Protein AF-A0A2N7DMN2-F1 (afdb_monomer)

Secondary structure (DSSP, 8-state):
-PPPPP-------------------------HHHHHHTS-HHHHHHHHHHHHHHHHHHHHHHHHHHHHHHHHHHHHHHHHHHHHHHHHHHHHHHHHHHHHHHHHHHHHHHHHHHHHHHHHHHHHHHHHHHHHHTTSS-GGGHHHHHHHHHHT-

pLDDT: mean 83.88, std 14.2, range [45.03, 95.94]

Mean predicted aligned error: 16.96 Å

Radius of gyration: 46.55 Å; Cα contacts (8 Å, |Δi|>4): 20; chains: 1; bounding box: 84×39×124 Å

Foldseek 3Di:
DDDDDDDPDDDDDDDPDDDPDPPPPPDPPPPVVVVVVPDDPVRVVVVVVVVVVVVVVVVVVVVVVVVVVVVVVVVVVVVVVVVVVVVVVVVVVVVVVVVVVVVVVVVVVVVVVVVVLVVVLVVQLVVLVVCCVVVVDPPVCSVVSNVCSVVVD

Sequence (153 aa):
MRKPQPVKGQYIPRNKTNSPQSNTNKQPEVDVGEMLGKLNGEQLAQLGSGVIELANNGVDLAKEYLRTGQVFAQTQAEIKKNEAEVKKVALQEETKQKEITQRGKDNELSYYSDTSKEANSHEQIMKILDQVESGQVPSEQLSELILSVKSGS

Solvent-accessible surface area (backbone atoms only — not comparable to full-atom values): 9127 Å² total; per-residue (Å²): 134,86,79,85,77,85,79,83,72,84,84,78,81,79,81,76,81,81,73,81,77,83,70,90,62,82,70,80,82,77,57,60,66,65,57,58,72,72,50,52,77,68,57,50,50,52,50,51,51,51,52,51,52,52,53,51,52,51,53,52,51,53,51,51,51,53,52,51,52,51,51,52,53,51,52,54,51,50,51,55,51,50,54,51,50,53,54,52,50,53,55,51,51,53,51,52,51,53,51,52,55,49,50,51,52,54,50,53,52,48,51,53,51,52,52,51,50,53,53,53,39,50,53,52,47,51,52,51,51,54,35,36,75,72,63,78,37,64,73,87,51,48,64,60,55,49,48,35,53,74,71,72,106

Structure (mmCIF, N/CA/C/O backbone):
data_AF-A0A2N7DMN2-F1
#
_entry.id   AF-A0A2N7DMN2-F1
#
loop_
_atom_site.group_PDB
_atom_site.id
_atom_site.type_symbol
_atom_site.label_atom_id
_atom_site.label_alt_id
_atom_site.label_comp_id
_atom_site.label_asym_id
_atom_site.label_entity_id
_atom_site.label_seq_id
_atom_site.pdbx_PDB_ins_code
_atom_site.Cartn_x
_atom_site.Cartn_y
_atom_site.Cartn_z
_atom_site.occupancy
_atom_site.B_iso_or_equiv
_atom_site.auth_seq_id
_atom_site.auth_comp_id
_atom_site.auth_asym_id
_atom_site.auth_atom_id
_atom_site.pdbx_PDB_model_num
ATOM 1 N N . MET A 1 1 ? -9.033 24.290 -1.353 1.00 54.88 1 MET A N 1
ATOM 2 C CA . MET A 1 1 ? -8.032 23.698 -2.272 1.00 54.88 1 MET A CA 1
ATOM 3 C C . MET A 1 1 ? -8.217 24.322 -3.650 1.00 54.88 1 MET A C 1
ATOM 5 O O . MET A 1 1 ? -9.338 24.316 -4.148 1.00 54.88 1 MET A O 1
ATOM 9 N N . ARG A 1 2 ? -7.182 24.949 -4.229 1.00 48.81 2 ARG A N 1
ATOM 10 C CA . ARG A 1 2 ? -7.279 25.546 -5.575 1.00 48.81 2 ARG A CA 1
ATOM 11 C C . ARG A 1 2 ? -7.327 24.422 -6.612 1.00 48.81 2 ARG A C 1
ATOM 13 O O . ARG A 1 2 ? -6.507 23.512 -6.557 1.00 48.81 2 ARG A O 1
ATOM 20 N N . LYS A 1 3 ? -8.309 24.469 -7.517 1.00 60.06 3 LYS A N 1
ATOM 21 C CA . LYS A 1 3 ? -8.456 23.480 -8.592 1.00 60.06 3 LYS A CA 1
ATOM 22 C C . LYS A 1 3 ? -7.249 23.566 -9.542 1.00 60.06 3 LYS A C 1
ATOM 24 O O . LYS A 1 3 ? -6.851 24.686 -9.870 1.00 60.06 3 LYS A O 1
ATOM 29 N N . PRO A 1 4 ? -6.677 22.434 -9.985 1.00 68.88 4 PRO A N 1
ATOM 30 C CA . PRO A 1 4 ? -5.604 22.450 -10.970 1.00 68.88 4 PRO A CA 1
ATOM 31 C C . PRO A 1 4 ? -6.115 23.034 -12.292 1.00 68.88 4 PRO A C 1
ATOM 33 O O . PRO A 1 4 ? -7.203 22.692 -12.757 1.00 68.88 4 PRO A O 1
ATOM 36 N N . GLN A 1 5 ? -5.342 23.955 -12.870 1.00 68.81 5 GLN A N 1
ATOM 37 C CA . GLN A 1 5 ? -5.641 24.541 -14.174 1.00 68.81 5 GLN A CA 1
ATOM 38 C C . GLN A 1 5 ? -5.140 23.620 -15.298 1.00 68.81 5 GLN A C 1
ATOM 40 O O . GLN A 1 5 ? -4.040 23.077 -15.189 1.00 68.81 5 GLN A O 1
ATOM 45 N N . PRO A 1 6 ? -5.915 23.442 -16.381 1.00 65.12 6 PRO A N 1
ATOM 46 C CA . PRO A 1 6 ? -5.511 22.607 -17.502 1.00 65.12 6 PRO A CA 1
ATOM 47 C C . PRO A 1 6 ? -4.372 23.268 -18.287 1.00 65.12 6 PRO A C 1
ATOM 49 O O . PRO A 1 6 ? -4.505 24.382 -18.797 1.00 65.12 6 PRO A O 1
ATOM 52 N N . VAL A 1 7 ? -3.255 22.553 -18.413 1.00 65.81 7 VAL A N 1
ATOM 53 C CA . VAL A 1 7 ? -2.142 22.931 -19.287 1.00 65.81 7 VAL A CA 1
ATOM 54 C C . VAL A 1 7 ? -2.567 22.657 -20.729 1.00 65.81 7 VAL A C 1
ATOM 56 O O . VAL A 1 7 ? -2.781 21.508 -21.115 1.00 65.81 7 VAL A O 1
ATOM 59 N N . LYS A 1 8 ? -2.720 23.714 -21.534 1.00 60.00 8 LYS A N 1
ATOM 60 C CA . LYS A 1 8 ? -2.959 23.597 -22.978 1.00 60.00 8 LYS A CA 1
ATOM 61 C C . LYS A 1 8 ? -1.681 23.096 -23.652 1.00 60.00 8 LYS A C 1
ATOM 63 O O . LYS A 1 8 ? -0.840 23.892 -24.057 1.00 60.00 8 LYS A O 1
ATOM 68 N N . GLY A 1 9 ? -1.530 21.780 -23.766 1.00 63.03 9 GLY A N 1
ATOM 69 C CA . GLY A 1 9 ? -0.559 21.202 -24.689 1.00 63.03 9 GLY A CA 1
ATOM 70 C C . GLY A 1 9 ? -0.929 21.596 -26.120 1.00 63.03 9 GLY A C 1
ATOM 71 O O . GLY A 1 9 ? -2.087 21.459 -26.517 1.00 63.03 9 GLY A O 1
ATOM 72 N N . GLN A 1 10 ? 0.029 22.111 -26.892 1.00 58.25 10 GLN A N 1
ATOM 73 C CA . GLN A 1 10 ? -0.159 22.285 -28.330 1.00 58.25 10 GLN A CA 1
ATOM 74 C C . GLN A 1 10 ? -0.252 20.895 -28.966 1.00 58.25 10 GLN A C 1
ATOM 76 O O . GLN A 1 10 ? 0.719 20.143 -29.008 1.00 58.25 10 GLN A O 1
ATOM 81 N N . TYR A 1 11 ? -1.451 20.537 -29.417 1.00 65.38 11 TYR A N 1
ATOM 82 C CA . TYR A 1 11 ? -1.679 19.342 -30.214 1.00 65.38 11 TYR A CA 1
ATOM 83 C C . TYR A 1 11 ? -0.955 19.504 -31.556 1.00 65.38 11 TYR A C 1
ATOM 85 O O . TYR A 1 11 ? -1.317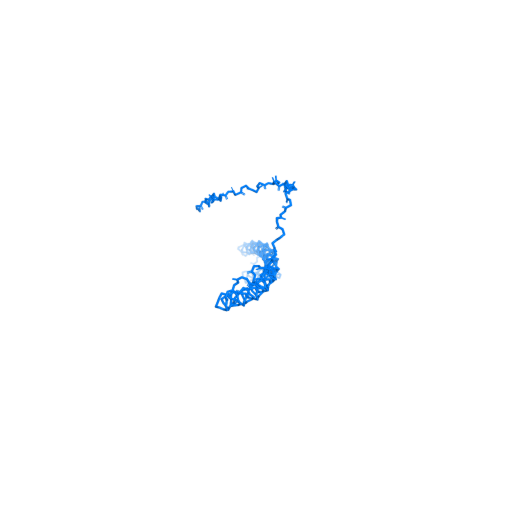 20.378 -32.339 1.00 65.38 11 TYR A O 1
ATOM 93 N N . ILE A 1 12 ? 0.065 18.681 -31.815 1.00 64.69 12 ILE A N 1
ATOM 94 C CA . ILE A 1 12 ? 0.708 18.586 -33.132 1.00 64.69 12 ILE A CA 1
ATOM 95 C C . ILE A 1 12 ? -0.107 17.577 -33.956 1.00 64.69 12 ILE A C 1
ATOM 97 O O . ILE A 1 12 ? -0.090 16.384 -33.628 1.00 64.69 12 ILE A O 1
ATOM 101 N N . PRO A 1 13 ? -0.832 17.999 -35.009 1.00 60.78 13 PRO A N 1
ATOM 102 C CA . PRO A 1 13 ? -1.591 17.081 -35.844 1.00 60.78 13 PRO A CA 1
ATOM 103 C C . PRO A 1 13 ? -0.628 16.149 -36.583 1.00 60.78 13 PRO A C 1
ATOM 105 O O . PRO A 1 13 ? 0.234 16.596 -37.339 1.00 60.78 13 PRO A O 1
ATOM 108 N N . ARG A 1 14 ? -0.771 14.834 -36.392 1.00 58.69 14 ARG A N 1
ATOM 109 C CA . ARG A 1 14 ? -0.128 13.857 -37.277 1.00 58.69 14 ARG A CA 1
ATOM 110 C C . ARG A 1 14 ? -0.924 13.815 -38.574 1.00 58.69 14 ARG A C 1
ATOM 112 O O . ARG A 1 14 ? -1.943 13.127 -38.641 1.00 58.69 14 ARG A O 1
ATOM 119 N N . ASN A 1 15 ? -0.454 14.530 -39.594 1.00 52.91 15 ASN A N 1
ATOM 120 C CA . ASN A 1 15 ? -0.933 14.335 -40.958 1.00 52.91 15 ASN A CA 1
ATOM 121 C C . ASN A 1 15 ? -0.666 12.879 -41.346 1.00 52.91 15 ASN A C 1
ATOM 123 O O . ASN A 1 15 ? 0.478 12.453 -41.512 1.00 52.91 15 ASN A O 1
ATOM 127 N N . LYS A 1 16 ? -1.740 12.094 -41.424 1.00 55.03 16 LYS A N 1
ATOM 128 C CA . LYS A 1 16 ? -1.708 10.785 -42.061 1.00 55.03 16 LYS A CA 1
ATOM 129 C C . LYS A 1 16 ? -1.579 11.003 -43.569 1.00 55.03 16 LYS A C 1
ATOM 131 O O . LYS A 1 16 ? -2.230 11.881 -44.124 1.00 55.03 16 LYS A O 1
ATOM 136 N N . THR A 1 17 ? -0.746 10.156 -44.171 1.00 53.34 17 THR A N 1
ATOM 137 C CA . THR A 1 17 ? -0.655 9.851 -45.606 1.00 53.34 17 THR A CA 1
ATOM 138 C C . THR A 1 17 ? -0.250 10.992 -46.537 1.00 53.34 17 THR A C 1
ATOM 140 O O . THR A 1 17 ? -1.092 11.589 -47.191 1.00 53.34 17 THR A O 1
ATOM 143 N N . ASN A 1 18 ? 1.063 11.152 -46.719 1.00 48.19 18 ASN A N 1
ATOM 144 C CA . ASN A 1 18 ? 1.606 11.278 -48.070 1.00 48.19 18 ASN A CA 1
ATOM 145 C C . ASN A 1 18 ? 2.270 9.940 -48.400 1.00 48.19 18 ASN A C 1
ATOM 147 O O . ASN A 1 18 ? 3.365 9.636 -47.930 1.00 48.19 18 ASN A O 1
ATOM 151 N N . SER A 1 19 ? 1.566 9.105 -49.156 1.00 56.94 19 SER A N 1
ATOM 152 C CA . SER A 1 19 ? 2.196 8.053 -49.947 1.00 56.94 19 SER A CA 1
ATOM 153 C C . SER A 1 19 ? 3.282 8.707 -50.813 1.00 56.94 19 SER A C 1
ATOM 155 O O . SER A 1 19 ? 3.013 9.754 -51.409 1.00 56.94 19 SER A O 1
ATOM 157 N N . PRO A 1 20 ? 4.502 8.149 -50.903 1.00 49.72 20 PRO A N 1
ATOM 158 C CA . PRO A 1 20 ? 5.471 8.659 -51.854 1.00 49.72 20 PRO A CA 1
ATOM 159 C C . PRO A 1 20 ? 4.891 8.443 -53.251 1.00 49.72 20 PRO A C 1
ATOM 161 O O . PRO A 1 20 ? 4.699 7.304 -53.680 1.00 49.72 20 PRO A O 1
ATOM 164 N N . GLN A 1 21 ? 4.575 9.531 -53.957 1.00 51.09 21 GLN A N 1
ATOM 165 C CA . GLN A 1 21 ? 4.410 9.461 -55.402 1.00 51.09 21 GLN A CA 1
ATOM 166 C C . GLN A 1 21 ? 5.723 8.911 -55.958 1.00 51.09 21 GLN A C 1
ATOM 168 O O . GLN A 1 21 ? 6.788 9.502 -55.771 1.00 51.09 21 GLN A O 1
ATOM 173 N N . SER A 1 22 ? 5.644 7.739 -56.585 1.00 45.03 22 SER A N 1
ATOM 174 C CA . SER A 1 22 ? 6.736 7.171 -57.362 1.00 45.03 22 SER A CA 1
ATOM 175 C C . SER A 1 22 ? 7.016 8.118 -58.526 1.00 45.03 22 SER A C 1
ATOM 177 O O . SER A 1 22 ? 6.385 8.050 -59.577 1.00 45.03 22 SER A O 1
ATOM 179 N N . ASN A 1 23 ? 7.945 9.047 -58.318 1.00 46.47 23 ASN A N 1
ATOM 180 C CA . ASN A 1 23 ? 8.622 9.707 -59.415 1.00 46.47 23 ASN A CA 1
ATOM 181 C C . ASN A 1 23 ? 9.558 8.668 -60.029 1.00 46.47 23 ASN A C 1
ATOM 183 O O . ASN A 1 23 ? 10.644 8.415 -59.512 1.00 46.47 23 ASN A O 1
ATOM 187 N N . THR A 1 24 ? 9.154 8.076 -61.149 1.00 54.88 24 THR A N 1
ATOM 188 C CA . THR A 1 24 ? 10.057 7.372 -62.064 1.00 54.88 24 THR A CA 1
ATOM 189 C C . THR A 1 24 ? 10.934 8.388 -62.799 1.00 54.88 24 THR A C 1
ATOM 191 O O . THR A 1 24 ? 10.879 8.509 -64.018 1.00 54.88 24 THR A O 1
ATOM 194 N N . ASN A 1 25 ? 11.736 9.149 -62.056 1.00 53.09 25 ASN A N 1
ATOM 195 C CA . ASN A 1 25 ? 12.929 9.780 -62.596 1.00 53.09 25 ASN A CA 1
ATOM 196 C C . ASN A 1 25 ? 14.070 8.817 -62.296 1.00 53.09 25 ASN A C 1
ATOM 198 O O . ASN A 1 25 ? 14.362 8.557 -61.129 1.00 53.09 25 ASN A O 1
ATOM 202 N N . LYS A 1 26 ? 14.687 8.260 -63.344 1.00 57.75 26 LYS A N 1
ATOM 203 C CA . LYS A 1 26 ? 15.957 7.543 -63.213 1.00 57.75 26 LYS A CA 1
ATOM 204 C C . LYS A 1 26 ? 16.922 8.494 -62.508 1.00 57.75 26 LYS A C 1
ATOM 206 O O . LYS A 1 26 ? 17.303 9.510 -63.086 1.00 57.75 26 LYS A O 1
ATOM 211 N N . GLN A 1 27 ? 17.235 8.217 -61.245 1.00 60.66 27 GLN A N 1
ATOM 212 C CA . GLN A 1 27 ? 18.307 8.929 -60.567 1.00 60.66 27 GLN A CA 1
ATOM 213 C C . GLN A 1 27 ? 19.580 8.691 -61.387 1.00 60.66 27 GLN A C 1
ATOM 215 O O . GLN A 1 27 ? 19.786 7.557 -61.829 1.00 60.66 27 GLN A O 1
ATOM 220 N N . PRO A 1 28 ? 20.393 9.727 -61.657 1.00 64.19 28 PRO A N 1
ATOM 221 C CA . PRO A 1 28 ? 21.711 9.492 -62.218 1.00 64.19 28 PRO A CA 1
ATOM 222 C C . PRO A 1 28 ? 22.428 8.540 -61.265 1.00 64.19 28 PRO A C 1
ATOM 224 O O . PRO A 1 28 ? 22.485 8.787 -60.060 1.00 64.19 28 PRO A O 1
ATOM 227 N N . GLU A 1 29 ? 22.879 7.412 -61.799 1.00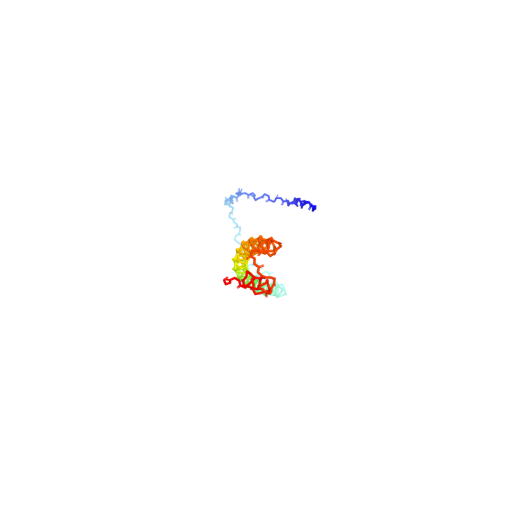 66.81 29 GLU A N 1
ATOM 228 C CA . GLU A 1 29 ? 23.672 6.448 -61.056 1.00 66.81 29 GLU A CA 1
ATOM 229 C C . GLU A 1 29 ? 24.965 7.170 -60.672 1.00 66.81 29 GLU A C 1
ATOM 231 O O . GLU A 1 29 ? 25.784 7.513 -61.524 1.00 66.81 29 GLU A O 1
ATOM 236 N N . VAL A 1 30 ? 25.067 7.559 -59.401 1.00 70.81 30 VAL A N 1
ATOM 237 C CA . VAL A 1 30 ? 26.228 8.284 -58.893 1.00 70.81 30 VAL A CA 1
ATOM 238 C C . VAL A 1 30 ? 27.370 7.282 -58.828 1.00 70.81 30 VAL A C 1
ATOM 240 O O . VAL A 1 30 ? 27.398 6.435 -57.935 1.00 70.81 30 VAL A O 1
ATOM 243 N N . ASP A 1 31 ? 28.301 7.369 -59.776 1.00 77.12 31 ASP A N 1
ATOM 244 C CA . ASP A 1 31 ? 29.531 6.587 -59.734 1.00 77.12 31 ASP A CA 1
ATOM 245 C C . ASP A 1 31 ? 30.451 7.151 -58.644 1.00 77.12 31 ASP A C 1
ATOM 247 O O . ASP A 1 31 ? 31.241 8.083 -58.832 1.00 77.12 31 ASP A O 1
ATOM 251 N N . VAL A 1 32 ? 30.305 6.579 -57.451 1.00 76.44 32 VAL A N 1
ATOM 252 C CA . VAL A 1 32 ? 31.115 6.908 -56.278 1.00 76.44 32 VAL A CA 1
ATOM 253 C C . VAL A 1 32 ? 32.598 6.625 -56.547 1.00 76.44 32 VAL A C 1
ATOM 255 O O . VAL A 1 32 ? 33.451 7.342 -56.028 1.00 76.44 32 VAL A O 1
ATOM 258 N N . GLY A 1 33 ? 32.926 5.637 -57.387 1.00 77.19 33 GLY A N 1
ATOM 259 C CA . GLY A 1 33 ? 34.302 5.301 -57.750 1.00 77.19 33 GLY A CA 1
ATOM 260 C C . GLY A 1 33 ? 34.972 6.405 -58.567 1.00 77.19 33 GLY A C 1
ATOM 261 O O . GLY A 1 33 ? 36.089 6.816 -58.246 1.00 77.19 33 GLY A O 1
ATOM 262 N N . GLU A 1 34 ? 34.268 6.953 -59.561 1.00 78.94 34 GLU A N 1
ATOM 263 C CA . GLU A 1 34 ? 34.761 8.081 -60.362 1.00 78.94 34 GLU A CA 1
ATOM 264 C C . GLU A 1 34 ? 34.913 9.360 -59.518 1.00 78.94 34 GLU A C 1
ATOM 266 O O . GLU A 1 34 ? 35.874 10.115 -59.680 1.00 78.94 34 GLU A O 1
ATOM 271 N N . MET A 1 35 ? 33.991 9.603 -58.580 1.00 75.31 35 MET A N 1
ATOM 272 C CA . MET A 1 35 ? 34.060 10.753 -57.672 1.00 75.31 35 MET A CA 1
ATOM 273 C C . MET A 1 35 ? 35.211 10.651 -56.667 1.00 75.31 35 MET A C 1
ATOM 275 O O . MET A 1 35 ? 35.897 11.646 -56.438 1.00 75.31 35 MET A O 1
ATOM 279 N N . LEU A 1 36 ? 35.455 9.467 -56.097 1.00 78.62 36 LEU A N 1
ATOM 280 C CA . LEU A 1 36 ? 36.583 9.229 -55.192 1.00 78.62 36 LEU A CA 1
ATOM 281 C C . LEU A 1 36 ? 37.930 9.352 -55.917 1.00 78.62 36 LEU A C 1
ATOM 283 O O . LEU A 1 36 ? 38.878 9.883 -55.344 1.00 78.62 36 LEU A O 1
ATOM 287 N N . GLY A 1 37 ? 38.007 8.934 -57.187 1.00 78.12 37 GLY A N 1
ATOM 288 C CA . GLY A 1 37 ? 39.213 9.057 -58.015 1.00 78.12 37 GLY A CA 1
ATOM 289 C C . GLY A 1 37 ? 39.609 10.499 -58.369 1.00 78.12 37 GLY A C 1
ATOM 290 O O . GLY A 1 37 ? 40.756 10.738 -58.740 1.00 78.12 37 GLY A O 1
ATOM 291 N N . LYS A 1 38 ? 38.687 11.466 -58.236 1.00 84.88 38 LYS A N 1
ATOM 292 C CA . LYS A 1 38 ? 38.931 12.906 -58.463 1.00 84.88 38 LYS A CA 1
ATOM 293 C C . LYS A 1 38 ? 39.411 13.651 -57.210 1.00 84.88 38 LYS A C 1
ATOM 295 O O . LYS A 1 38 ? 39.761 14.826 -57.312 1.00 84.88 38 LYS A O 1
ATOM 300 N N . LEU A 1 39 ? 39.415 13.001 -56.043 1.00 81.75 39 LEU A N 1
ATOM 301 C CA . LEU A 1 39 ? 39.863 13.593 -54.781 1.00 81.75 39 LEU A CA 1
ATOM 302 C C . LEU A 1 39 ? 41.384 13.493 -54.637 1.00 81.75 39 LEU A C 1
ATOM 304 O O . LEU A 1 39 ? 42.000 12.497 -55.013 1.00 81.75 39 LEU A O 1
ATOM 308 N N . ASN A 1 40 ? 41.999 14.517 -54.048 1.00 85.12 40 ASN A N 1
ATOM 309 C CA . ASN A 1 40 ? 43.414 14.465 -53.690 1.00 85.12 40 ASN A CA 1
ATOM 310 C C . ASN A 1 40 ? 43.632 13.737 -52.343 1.00 85.12 40 ASN A C 1
ATOM 312 O O . ASN A 1 40 ? 42.689 13.452 -51.602 1.00 85.12 40 ASN A O 1
ATOM 316 N N . GLY A 1 41 ? 44.891 13.428 -52.012 1.00 82.62 41 GLY A N 1
ATOM 317 C CA . GLY A 1 41 ? 45.228 12.658 -50.805 1.00 82.62 41 GLY A CA 1
ATOM 318 C C . GLY A 1 41 ? 44.761 13.297 -49.488 1.00 82.62 41 GLY A C 1
ATOM 319 O O . GLY A 1 41 ? 44.395 12.581 -48.561 1.00 82.62 41 GLY A O 1
ATOM 320 N N . GLU A 1 42 ? 44.709 14.629 -49.413 1.00 86.00 42 GLU A N 1
ATOM 321 C CA . GLU A 1 42 ? 44.239 15.356 -48.227 1.00 86.00 42 GLU A CA 1
ATOM 322 C C . GLU A 1 42 ? 42.711 15.275 -48.074 1.00 86.00 42 GLU A C 1
ATOM 324 O O . GLU A 1 42 ? 42.208 15.016 -46.982 1.00 86.00 42 GLU A O 1
ATOM 329 N N . GLN A 1 43 ? 41.968 15.392 -49.179 1.00 84.50 43 GLN A N 1
ATOM 330 C CA . GLN A 1 43 ? 40.515 15.209 -49.206 1.00 84.50 43 GLN A CA 1
ATOM 331 C C . GLN A 1 43 ? 40.110 13.764 -48.883 1.00 84.50 43 GLN A C 1
ATOM 333 O O . GLN A 1 43 ? 39.132 13.547 -48.170 1.00 84.50 43 GLN A O 1
ATOM 338 N N . LEU A 1 44 ? 40.878 12.773 -49.350 1.00 83.38 44 LEU A N 1
ATOM 339 C CA . LEU A 1 44 ? 40.672 11.366 -48.987 1.00 83.38 44 LEU A CA 1
ATOM 340 C C . LEU A 1 44 ? 40.935 11.114 -47.497 1.00 83.38 44 LEU A C 1
ATOM 342 O O . LEU A 1 44 ? 40.173 10.384 -46.863 1.00 83.38 44 LEU A O 1
ATOM 346 N N . ALA A 1 45 ? 41.963 11.740 -46.918 1.00 84.00 45 ALA A N 1
ATOM 347 C CA . ALA A 1 45 ? 42.238 11.644 -45.486 1.00 84.00 45 ALA A CA 1
ATOM 348 C C . ALA A 1 45 ? 41.119 12.281 -44.641 1.00 84.00 45 ALA A C 1
ATOM 350 O O . ALA A 1 45 ? 40.667 11.677 -43.670 1.00 84.00 45 ALA A O 1
ATOM 351 N N . GLN A 1 46 ? 40.619 13.457 -45.036 1.00 85.06 46 GLN A N 1
ATOM 352 C CA . GLN A 1 46 ? 39.481 14.112 -44.377 1.00 85.06 46 GLN A CA 1
ATOM 353 C C . GLN A 1 46 ? 38.198 13.277 -44.476 1.00 85.06 46 GLN A C 1
ATOM 355 O O . GLN A 1 46 ? 37.485 13.128 -43.483 1.00 85.06 46 GLN A O 1
ATOM 360 N N . LEU A 1 47 ? 37.927 12.683 -45.644 1.00 84.88 47 LEU A N 1
ATOM 361 C CA . LEU A 1 47 ? 36.794 11.777 -45.832 1.00 84.88 47 LEU A CA 1
ATOM 362 C C . LEU A 1 47 ? 36.919 10.534 -44.940 1.00 84.88 47 LEU A C 1
ATOM 364 O O . LEU A 1 47 ? 35.952 10.154 -44.284 1.00 84.88 47 LEU A O 1
ATOM 368 N N . GLY A 1 48 ? 38.110 9.931 -44.874 1.00 81.62 48 GLY A N 1
ATOM 369 C CA . GLY A 1 48 ? 38.395 8.792 -44.002 1.00 81.62 48 GLY A CA 1
ATOM 370 C C . GLY A 1 48 ? 38.158 9.112 -42.525 1.00 81.62 48 GLY A C 1
ATOM 371 O O . GLY A 1 48 ? 37.462 8.360 -41.843 1.00 81.62 48 GLY A O 1
ATOM 372 N N . SER A 1 49 ? 38.651 10.258 -42.049 1.00 87.50 49 SER A N 1
ATOM 373 C CA . SER A 1 49 ? 38.387 10.741 -40.687 1.00 87.50 49 SER A CA 1
ATOM 374 C C . SER A 1 49 ? 36.893 10.950 -40.431 1.00 87.50 49 SER A C 1
ATOM 376 O O . SER A 1 49 ? 36.383 10.489 -39.412 1.00 87.50 49 SER A O 1
ATOM 378 N N . GLY A 1 50 ? 36.163 11.545 -41.381 1.00 84.94 50 GLY A N 1
ATOM 379 C CA . GLY A 1 50 ? 34.714 11.733 -41.270 1.00 84.94 50 GLY A CA 1
ATOM 380 C C . GLY A 1 50 ? 33.935 10.415 -41.186 1.00 84.94 50 GLY A C 1
ATOM 381 O O . GLY A 1 50 ? 33.004 10.294 -40.390 1.00 84.94 50 GLY A O 1
ATOM 382 N N . VAL A 1 51 ? 34.335 9.391 -41.948 1.00 86.50 51 VAL A N 1
ATOM 383 C CA . VAL A 1 51 ? 33.733 8.046 -41.870 1.00 86.50 51 VAL A CA 1
ATOM 384 C C . VAL A 1 51 ? 34.008 7.391 -40.514 1.00 86.50 51 VAL A C 1
ATOM 386 O O . VAL A 1 51 ? 33.112 6.764 -39.948 1.00 86.50 51 VAL A O 1
ATOM 389 N N . ILE A 1 52 ? 35.214 7.559 -39.963 1.00 88.00 52 ILE A N 1
ATOM 390 C CA . ILE A 1 52 ? 35.567 7.046 -38.631 1.00 88.00 52 ILE A CA 1
ATOM 391 C C . ILE A 1 52 ? 34.736 7.742 -37.543 1.00 88.00 52 ILE A C 1
ATOM 393 O O . ILE A 1 52 ? 34.193 7.071 -36.665 1.00 88.00 52 ILE A O 1
ATOM 397 N N . GLU A 1 53 ? 34.579 9.064 -37.610 1.00 90.19 53 GLU A N 1
ATOM 398 C CA . GLU A 1 53 ? 33.725 9.819 -36.685 1.00 90.19 53 GLU A CA 1
ATOM 399 C C . GLU A 1 53 ? 32.258 9.374 -36.764 1.00 90.19 53 GLU A C 1
ATOM 401 O O . GLU A 1 53 ? 31.624 9.143 -35.734 1.00 90.19 53 GLU A O 1
ATOM 406 N N . LEU A 1 54 ? 31.726 9.170 -37.973 1.00 89.19 54 LEU A N 1
ATOM 407 C CA . LEU A 1 54 ? 30.381 8.630 -38.187 1.00 89.19 54 LEU A CA 1
ATOM 408 C C . LEU A 1 54 ? 30.215 7.228 -37.587 1.00 89.19 54 LEU A C 1
ATOM 410 O O . LEU A 1 54 ? 29.204 6.959 -36.935 1.00 89.19 54 LEU A O 1
ATOM 414 N N . ALA A 1 55 ? 31.201 6.347 -37.767 1.00 89.50 55 ALA A N 1
ATOM 415 C CA . ALA A 1 55 ? 31.183 5.010 -37.182 1.00 89.50 55 ALA A CA 1
ATOM 416 C C . ALA A 1 55 ? 31.182 5.067 -35.645 1.00 89.50 55 ALA A C 1
ATOM 418 O O . ALA A 1 55 ? 30.384 4.378 -35.007 1.00 89.50 55 ALA A O 1
ATOM 419 N N . ASN A 1 56 ? 32.008 5.933 -35.052 1.00 91.38 56 ASN A N 1
ATOM 420 C CA . ASN A 1 56 ? 32.054 6.139 -33.603 1.00 91.38 56 ASN A CA 1
ATOM 421 C C . ASN A 1 56 ? 30.720 6.677 -33.063 1.00 91.38 56 ASN A C 1
ATOM 423 O O . AS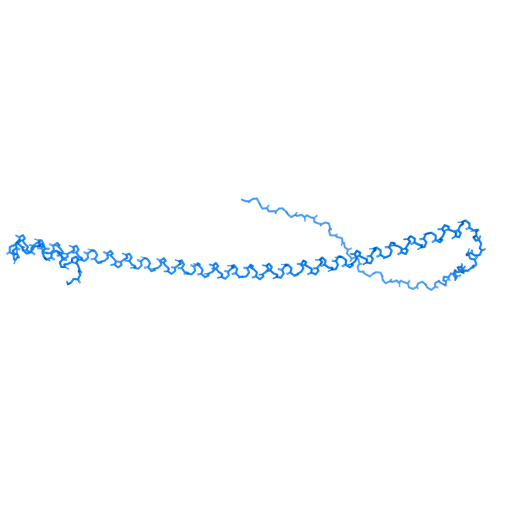N A 1 56 ? 30.178 6.124 -32.106 1.00 91.38 56 ASN A O 1
ATOM 427 N N . ASN A 1 57 ? 30.129 7.668 -33.736 1.00 91.50 57 ASN A N 1
ATOM 428 C CA . ASN A 1 57 ? 28.807 8.194 -33.388 1.00 91.50 57 ASN A CA 1
ATOM 429 C C . ASN A 1 57 ? 27.718 7.111 -33.469 1.00 91.50 57 ASN A C 1
ATOM 431 O O . ASN A 1 57 ? 26.833 7.055 -32.617 1.00 91.50 57 ASN A O 1
ATOM 435 N N . GLY A 1 58 ? 27.788 6.221 -34.465 1.00 90.81 58 GLY A N 1
ATOM 436 C CA . GLY A 1 58 ? 26.874 5.084 -34.590 1.00 90.81 58 GLY A CA 1
ATOM 437 C C . GLY A 1 58 ? 27.000 4.091 -33.432 1.00 90.81 58 GLY A C 1
ATOM 438 O O . GLY A 1 58 ? 25.991 3.630 -32.893 1.00 90.81 58 GLY A O 1
ATOM 439 N N . VAL A 1 59 ? 28.231 3.797 -33.003 1.00 93.69 59 VAL A N 1
ATOM 440 C CA . VAL A 1 59 ? 28.498 2.941 -31.838 1.00 93.69 59 VAL A CA 1
ATOM 441 C C . VAL A 1 59 ? 27.958 3.574 -30.556 1.00 93.69 59 VAL A C 1
ATOM 443 O O . VAL A 1 59 ? 27.330 2.884 -29.750 1.00 93.69 59 VAL A O 1
ATOM 446 N N . ASP A 1 60 ? 28.159 4.874 -30.361 1.00 92.81 60 ASP A N 1
ATOM 447 C CA . ASP A 1 60 ? 27.668 5.564 -29.169 1.00 92.81 60 ASP A CA 1
ATOM 448 C C . ASP A 1 60 ? 26.141 5.673 -29.155 1.00 92.81 60 ASP A C 1
ATOM 450 O O . ASP A 1 60 ? 25.523 5.430 -28.116 1.00 92.81 60 ASP A O 1
ATOM 454 N N . LEU A 1 61 ? 25.508 5.885 -30.312 1.00 93.12 61 LEU A N 1
ATOM 455 C CA . LEU A 1 61 ? 24.053 5.819 -30.438 1.00 93.12 61 LEU A CA 1
ATOM 456 C C . LEU A 1 61 ? 23.509 4.431 -30.066 1.00 93.12 61 LEU A C 1
ATOM 458 O O . LEU A 1 61 ? 22.514 4.330 -29.347 1.00 93.12 61 LEU A O 1
ATOM 462 N N . ALA A 1 62 ? 24.166 3.354 -30.507 1.00 92.06 62 ALA A N 1
ATOM 463 C CA . ALA A 1 62 ? 23.766 1.996 -30.148 1.00 92.06 62 ALA A CA 1
ATOM 464 C C . ALA A 1 62 ? 23.879 1.746 -28.632 1.00 92.06 62 ALA A C 1
ATOM 466 O O . ALA A 1 62 ? 22.981 1.144 -28.037 1.00 92.06 62 ALA A O 1
ATOM 467 N N . LYS A 1 63 ? 24.938 2.251 -27.981 1.00 94.88 63 LYS A N 1
ATOM 468 C CA . LYS A 1 63 ? 25.086 2.180 -26.515 1.00 94.88 63 LYS A CA 1
ATOM 469 C C . LYS A 1 63 ? 23.977 2.945 -25.794 1.00 94.88 63 LYS A C 1
ATOM 471 O O . LYS A 1 63 ? 23.404 2.416 -24.844 1.00 94.88 63 LYS A O 1
ATOM 476 N N . GLU A 1 64 ? 23.659 4.159 -26.235 1.00 93.62 64 GLU A N 1
ATOM 477 C CA . GLU A 1 64 ? 22.586 4.971 -25.647 1.00 93.62 64 GLU A CA 1
ATOM 478 C C . GLU A 1 64 ? 21.208 4.325 -25.822 1.00 93.62 64 GLU A C 1
ATOM 480 O O . GLU A 1 64 ? 20.395 4.315 -24.893 1.00 93.62 64 GLU A O 1
ATOM 485 N N . TYR A 1 65 ? 20.959 3.693 -26.969 1.00 93.25 65 TYR A N 1
ATOM 486 C CA . TYR A 1 65 ? 19.734 2.929 -27.190 1.00 93.25 65 TYR A CA 1
ATOM 487 C C . TYR A 1 65 ? 19.612 1.755 -26.207 1.00 93.25 65 TYR A C 1
ATOM 489 O O . TYR A 1 65 ? 18.564 1.566 -25.584 1.00 93.25 65 TYR A O 1
ATOM 497 N N . LEU A 1 66 ? 20.700 1.003 -26.000 1.00 94.25 66 LEU A N 1
ATOM 498 C CA . LEU A 1 66 ? 20.742 -0.086 -25.020 1.00 94.25 66 LEU A CA 1
ATOM 499 C C . LEU A 1 66 ? 20.516 0.416 -23.587 1.00 94.25 66 LEU A C 1
ATOM 501 O O . LEU A 1 66 ? 19.723 -0.179 -22.855 1.00 94.25 66 LEU A O 1
ATOM 505 N N . ARG A 1 67 ? 21.158 1.525 -23.195 1.00 94.62 67 ARG A N 1
ATOM 506 C CA . ARG A 1 67 ? 20.956 2.161 -21.880 1.00 94.62 67 ARG A CA 1
ATOM 507 C C . ARG A 1 67 ? 19.505 2.580 -21.678 1.00 94.62 67 ARG A C 1
ATOM 509 O O . ARG A 1 67 ? 18.915 2.270 -20.646 1.00 94.62 67 ARG A O 1
ATOM 516 N N . THR A 1 68 ? 18.908 3.214 -22.681 1.00 94.69 68 THR A N 1
ATOM 517 C CA . THR A 1 68 ? 17.502 3.635 -22.640 1.00 94.69 68 THR A CA 1
ATOM 518 C C . THR A 1 68 ? 16.571 2.433 -22.478 1.00 94.69 68 THR A C 1
ATOM 520 O O . THR A 1 68 ? 15.653 2.469 -21.658 1.00 94.69 68 THR A O 1
ATOM 523 N N . GLY A 1 69 ? 16.839 1.333 -23.191 1.00 93.75 69 GLY A N 1
ATOM 524 C CA . GLY A 1 69 ? 16.097 0.080 -23.037 1.00 93.75 69 GLY A CA 1
ATOM 525 C C . GLY A 1 69 ? 16.198 -0.512 -21.626 1.00 93.75 69 GLY A C 1
ATOM 526 O O . GLY A 1 69 ? 15.191 -0.958 -21.074 1.00 93.75 69 GLY A O 1
ATOM 527 N N . GLN A 1 70 ? 17.384 -0.470 -21.013 1.00 94.25 70 GLN A N 1
ATOM 528 C CA . GLN A 1 70 ? 17.589 -0.928 -19.635 1.00 94.25 70 GLN A CA 1
ATOM 529 C C . GLN A 1 70 ? 16.825 -0.071 -18.624 1.00 94.25 70 GLN A C 1
ATOM 531 O O . GLN A 1 70 ? 16.118 -0.624 -17.782 1.00 94.25 70 GLN A O 1
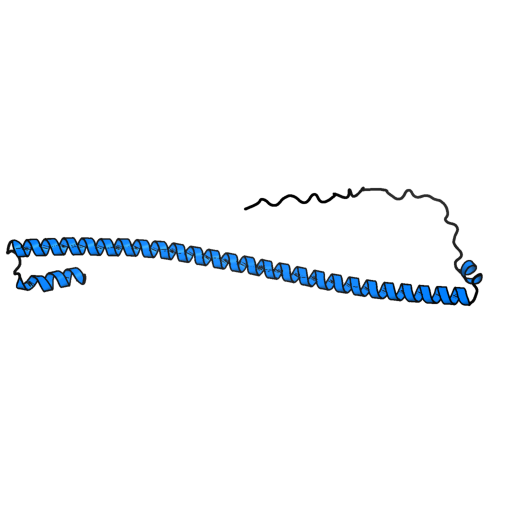ATOM 536 N N . VAL A 1 71 ? 16.914 1.259 -18.731 1.00 95.94 71 VAL A N 1
ATOM 537 C CA . VAL A 1 71 ? 16.172 2.181 -17.857 1.00 95.94 71 VAL A CA 1
ATOM 538 C C . VAL A 1 71 ? 14.671 1.951 -18.005 1.00 95.94 71 VAL A C 1
ATOM 540 O O . VAL A 1 71 ? 13.977 1.800 -17.006 1.00 95.94 71 VAL A O 1
ATOM 543 N N . PHE A 1 72 ? 14.167 1.819 -19.235 1.00 94.44 72 PHE A N 1
ATOM 544 C CA . PHE A 1 72 ? 12.753 1.537 -19.477 1.00 94.44 72 PHE A CA 1
ATOM 545 C C . PHE A 1 72 ? 12.292 0.233 -18.806 1.00 94.44 72 PHE A C 1
ATOM 547 O O . PHE A 1 72 ? 11.249 0.205 -18.148 1.00 94.44 72 PHE A O 1
ATOM 554 N N . ALA A 1 73 ? 13.076 -0.842 -18.931 1.00 93.69 73 ALA A N 1
ATOM 555 C CA . ALA A 1 73 ? 12.771 -2.119 -18.291 1.00 93.69 73 ALA A CA 1
ATOM 556 C C . ALA A 1 73 ? 12.781 -2.014 -16.755 1.00 93.69 73 ALA A C 1
ATOM 558 O O . ALA A 1 73 ? 11.876 -2.534 -16.100 1.00 93.69 73 ALA A O 1
ATOM 559 N N . GLN A 1 74 ? 13.763 -1.308 -16.185 1.00 94.38 74 GLN A N 1
ATOM 560 C CA . GLN A 1 74 ? 13.855 -1.063 -14.744 1.00 94.38 74 GLN A CA 1
ATOM 561 C C . GLN A 1 74 ? 12.659 -0.258 -14.231 1.00 94.38 74 GLN A C 1
ATOM 563 O O . GLN A 1 74 ? 12.002 -0.686 -13.284 1.00 94.38 74 GLN A O 1
ATOM 568 N N . THR A 1 75 ? 12.309 0.845 -14.896 1.00 94.06 75 THR A N 1
ATOM 569 C CA . THR A 1 75 ? 11.153 1.667 -14.524 1.00 94.06 75 THR A CA 1
ATOM 570 C C . THR A 1 75 ? 9.852 0.872 -14.613 1.00 94.06 75 THR A C 1
ATOM 572 O O . THR A 1 75 ? 9.011 0.964 -13.723 1.00 94.06 75 THR A O 1
ATOM 575 N N . GLN A 1 76 ? 9.675 0.033 -15.640 1.00 94.62 76 GLN A N 1
ATOM 576 C CA . GLN A 1 76 ? 8.482 -0.810 -15.739 1.00 94.62 76 GLN A CA 1
ATOM 577 C C . GLN A 1 76 ? 8.400 -1.836 -14.595 1.00 94.62 76 GLN A C 1
ATOM 579 O O . GLN A 1 76 ? 7.310 -2.101 -14.081 1.00 94.62 76 GLN A O 1
ATOM 584 N N . ALA A 1 77 ? 9.531 -2.414 -14.184 1.00 94.12 77 ALA A N 1
ATOM 585 C CA . ALA A 1 77 ? 9.578 -3.321 -13.042 1.00 94.12 77 ALA A CA 1
ATOM 586 C C . ALA A 1 77 ? 9.257 -2.595 -11.724 1.00 94.12 77 ALA A C 1
ATOM 588 O O . ALA A 1 77 ? 8.501 -3.116 -10.904 1.00 94.12 77 ALA A O 1
ATOM 589 N N . GLU A 1 78 ? 9.773 -1.379 -11.545 1.00 94.75 78 GLU A N 1
ATOM 590 C CA . GLU A 1 78 ? 9.510 -0.548 -10.371 1.00 94.75 78 GLU A CA 1
ATOM 591 C C . GLU A 1 78 ? 8.037 -0.132 -10.276 1.00 94.75 78 GLU A C 1
ATOM 593 O O . GLU A 1 78 ? 7.436 -0.264 -9.212 1.00 94.75 78 GLU A O 1
ATOM 598 N N . ILE A 1 79 ? 7.410 0.251 -11.394 1.00 93.94 79 ILE A N 1
ATOM 599 C CA . ILE A 1 79 ? 5.967 0.531 -11.447 1.00 93.94 79 ILE A CA 1
ATOM 600 C C . ILE A 1 79 ? 5.167 -0.687 -10.977 1.00 93.94 79 ILE A C 1
ATOM 602 O O . ILE A 1 79 ? 4.327 -0.562 -10.089 1.00 93.94 79 ILE A O 1
ATOM 606 N N . LYS A 1 80 ? 5.461 -1.884 -11.505 1.00 94.44 80 LYS A N 1
ATOM 607 C CA . LYS A 1 80 ? 4.768 -3.120 -11.100 1.00 94.44 80 LYS A CA 1
ATOM 608 C C . LYS A 1 80 ? 4.954 -3.430 -9.614 1.00 94.44 80 LYS A C 1
ATOM 610 O O . LYS A 1 80 ? 4.012 -3.872 -8.955 1.00 94.44 80 LYS A O 1
ATOM 615 N N . LYS A 1 81 ? 6.157 -3.203 -9.079 1.00 95.25 81 LYS A N 1
ATOM 616 C CA . LYS A 1 81 ? 6.447 -3.376 -7.651 1.00 95.25 81 LYS A CA 1
ATOM 617 C C . LYS A 1 81 ? 5.620 -2.405 -6.804 1.00 95.25 81 LYS A C 1
ATOM 619 O O . LYS A 1 81 ? 4.970 -2.841 -5.856 1.00 95.25 81 LYS A O 1
ATOM 624 N N . ASN A 1 82 ? 5.593 -1.130 -7.179 1.00 93.94 82 ASN A N 1
ATOM 625 C CA . ASN A 1 82 ? 4.856 -0.097 -6.456 1.00 93.94 82 ASN A CA 1
ATOM 626 C C . ASN A 1 82 ? 3.340 -0.336 -6.519 1.00 93.94 82 ASN A C 1
ATOM 628 O O . ASN A 1 82 ? 2.655 -0.201 -5.511 1.00 93.94 82 ASN A O 1
ATOM 632 N N . GLU A 1 83 ? 2.804 -0.775 -7.661 1.00 93.00 83 GLU A N 1
ATOM 633 C CA . GLU A 1 83 ? 1.394 -1.169 -7.776 1.00 93.00 83 GLU A CA 1
ATOM 634 C C . GLU A 1 83 ? 1.032 -2.325 -6.833 1.00 93.00 83 GLU A C 1
ATOM 636 O O . GLU A 1 83 ? -0.040 -2.320 -6.220 1.00 93.00 83 GLU A O 1
ATOM 641 N N . ALA A 1 84 ? 1.911 -3.322 -6.701 1.00 92.69 84 ALA A N 1
ATOM 642 C CA . ALA A 1 84 ? 1.707 -4.428 -5.771 1.00 92.69 84 ALA A CA 1
ATOM 643 C C . ALA A 1 84 ? 1.747 -3.958 -4.308 1.00 92.69 84 ALA A C 1
ATOM 645 O O . ALA A 1 84 ? 0.935 -4.403 -3.495 1.00 92.69 84 ALA A O 1
ATOM 646 N N . GLU A 1 85 ? 2.650 -3.035 -3.976 1.00 94.38 85 GLU A N 1
ATOM 647 C CA . GLU A 1 85 ? 2.751 -2.449 -2.640 1.00 94.38 85 GLU A CA 1
ATOM 648 C C . GLU A 1 85 ? 1.511 -1.622 -2.281 1.00 94.38 85 GLU A C 1
ATOM 650 O O . GLU A 1 85 ? 0.933 -1.830 -1.215 1.00 94.38 85 GLU A O 1
ATOM 655 N N . VAL A 1 86 ? 1.020 -0.785 -3.199 1.00 94.88 86 VAL A N 1
ATOM 656 C CA . VAL A 1 86 ? -0.225 -0.021 -3.014 1.00 94.88 86 VAL A CA 1
ATOM 657 C C . VAL A 1 86 ? -1.410 -0.952 -2.755 1.00 94.88 86 VAL A C 1
ATOM 659 O O . VAL A 1 86 ? -2.169 -0.733 -1.813 1.00 94.88 86 VAL A O 1
ATOM 662 N N . LYS A 1 87 ? -1.553 -2.034 -3.533 1.00 93.88 87 LYS A N 1
ATOM 663 C CA . LYS A 1 87 ? -2.617 -3.030 -3.314 1.00 93.88 87 LYS A CA 1
ATOM 664 C C . LYS A 1 87 ? -2.506 -3.699 -1.945 1.00 93.88 87 LYS A C 1
ATOM 666 O O . LYS A 1 87 ? -3.516 -3.902 -1.276 1.00 93.88 87 LYS A O 1
ATOM 671 N N . LYS A 1 88 ? -1.285 -4.031 -1.517 1.00 94.50 88 LYS A N 1
ATOM 672 C CA . LYS A 1 88 ? -1.035 -4.626 -0.201 1.00 94.50 88 LYS A CA 1
ATOM 673 C C . LYS A 1 88 ? -1.423 -3.670 0.927 1.00 94.50 88 LYS A C 1
ATOM 675 O O . LYS A 1 88 ? -2.087 -4.101 1.866 1.00 94.50 88 LYS A O 1
ATOM 680 N N . VAL A 1 89 ? -1.028 -2.401 0.836 1.00 94.06 89 VAL A N 1
ATOM 681 C CA . VAL A 1 89 ? -1.372 -1.381 1.838 1.00 94.06 89 VAL A CA 1
ATOM 682 C C . VAL A 1 89 ? -2.885 -1.179 1.897 1.00 94.06 89 VAL A C 1
ATOM 684 O O . VAL A 1 89 ? -3.447 -1.239 2.985 1.00 94.06 89 VAL A O 1
ATOM 687 N N . ALA A 1 90 ? -3.558 -1.068 0.750 1.00 93.88 90 ALA A N 1
ATOM 688 C CA . ALA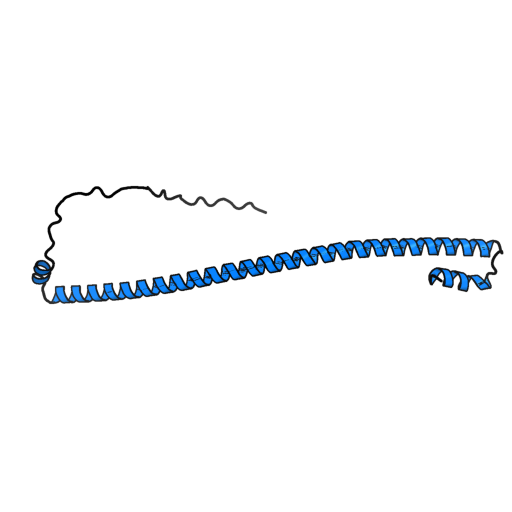 A 1 90 ? -5.012 -0.915 0.700 1.00 93.88 90 ALA A CA 1
ATOM 689 C C . ALA A 1 90 ? -5.754 -2.062 1.416 1.00 93.88 90 ALA A C 1
ATOM 691 O O . ALA A 1 90 ? -6.660 -1.815 2.210 1.00 93.88 90 ALA A O 1
ATOM 692 N N . LEU A 1 91 ? -5.330 -3.316 1.208 1.00 93.12 91 LEU A N 1
ATOM 693 C CA . LEU A 1 91 ? -5.906 -4.476 1.903 1.00 93.12 91 LEU A CA 1
ATOM 694 C C . LEU A 1 91 ? -5.663 -4.438 3.421 1.00 93.12 91 LEU A C 1
ATOM 696 O O . LEU A 1 91 ? -6.538 -4.807 4.210 1.00 93.12 91 LEU A O 1
ATOM 700 N N . GLN A 1 92 ? -4.474 -4.003 3.846 1.00 93.25 92 GLN A N 1
ATOM 701 C CA . GLN A 1 92 ? -4.151 -3.856 5.267 1.00 93.25 92 GLN A CA 1
ATOM 702 C C . GLN A 1 92 ? -4.991 -2.760 5.927 1.00 93.25 92 GLN A C 1
ATOM 704 O O . GLN A 1 92 ? -5.486 -2.961 7.035 1.00 93.25 92 GLN A O 1
ATOM 709 N N . GLU A 1 93 ? -5.171 -1.623 5.257 1.00 93.56 93 GLU A N 1
ATOM 710 C CA . GLU A 1 93 ? -6.011 -0.526 5.740 1.00 93.56 93 GLU A CA 1
ATOM 711 C C . GLU A 1 93 ? -7.479 -0.942 5.840 1.00 93.56 93 GLU A C 1
ATOM 713 O O . GLU A 1 93 ? -8.099 -0.719 6.878 1.00 93.56 93 GLU A O 1
ATOM 718 N N . GLU A 1 94 ? -8.015 -1.629 4.827 1.00 93.75 94 GLU A N 1
ATOM 719 C CA . GLU A 1 94 ? -9.386 -2.149 4.861 1.00 93.75 94 GLU A CA 1
ATOM 720 C C . GLU A 1 94 ? -9.593 -3.108 6.043 1.00 93.75 94 GLU A C 1
ATOM 722 O O . GLU A 1 94 ? -10.591 -3.025 6.764 1.00 93.75 94 GLU A O 1
ATOM 727 N N . THR A 1 95 ? -8.626 -3.997 6.281 1.00 93.44 95 THR A N 1
ATOM 728 C CA . THR A 1 95 ? -8.683 -4.955 7.392 1.00 93.44 95 THR A CA 1
ATOM 729 C C . THR A 1 95 ? -8.657 -4.241 8.743 1.00 93.44 95 THR A C 1
ATOM 731 O O . THR A 1 95 ? -9.496 -4.520 9.600 1.00 93.44 95 THR A O 1
ATOM 734 N N . LYS A 1 96 ? -7.750 -3.273 8.923 1.00 95.19 96 LYS A N 1
ATOM 735 C CA . LYS A 1 96 ? -7.676 -2.464 10.149 1.00 95.19 96 LYS A CA 1
ATOM 736 C C . LYS A 1 9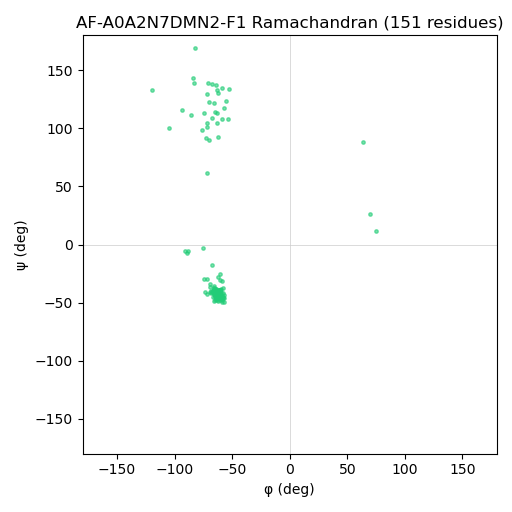6 ? -8.956 -1.672 10.381 1.00 95.19 96 LYS A C 1
ATOM 738 O O . LYS A 1 96 ? -9.433 -1.609 11.509 1.00 95.19 96 LYS A O 1
ATOM 743 N N . GLN A 1 97 ? -9.538 -1.102 9.329 1.00 93.94 97 GLN A N 1
ATOM 744 C CA . GLN A 1 97 ? -10.784 -0.354 9.441 1.00 93.94 97 GLN A CA 1
ATOM 745 C C . GLN A 1 97 ? -11.929 -1.253 9.919 1.00 93.94 97 GLN A C 1
ATOM 747 O O . GLN A 1 97 ? -12.667 -0.866 10.824 1.00 93.94 97 GLN A O 1
ATOM 752 N N . LYS A 1 98 ? -12.045 -2.471 9.372 1.00 94.88 98 LYS A N 1
ATOM 753 C CA . LYS A 1 98 ? -13.027 -3.463 9.838 1.00 94.88 98 LYS A CA 1
ATOM 754 C C . LYS A 1 98 ? -12.813 -3.824 11.307 1.00 94.88 98 LYS A C 1
ATOM 756 O O . LYS A 1 98 ? -13.780 -3.864 12.062 1.00 94.88 98 LYS A O 1
ATOM 761 N N . GLU A 1 99 ? -11.567 -4.033 11.722 1.00 94.62 99 GLU A N 1
ATOM 762 C CA . GLU A 1 99 ? -11.227 -4.351 13.111 1.00 94.62 99 GLU A CA 1
ATOM 763 C C . GLU A 1 99 ? -11.571 -3.203 14.074 1.00 94.62 99 GLU A C 1
ATOM 765 O O . GLU A 1 99 ? -12.128 -3.440 15.142 1.00 94.62 99 GLU A O 1
ATOM 770 N N . ILE A 1 100 ? -11.288 -1.953 13.692 1.00 94.06 100 ILE A N 1
ATOM 771 C CA . ILE A 1 100 ? -11.649 -0.763 14.477 1.00 94.06 100 ILE A CA 1
ATOM 772 C C . ILE A 1 100 ? -13.169 -0.651 14.604 1.00 94.06 100 ILE A C 1
ATOM 774 O O . ILE A 1 100 ? -13.679 -0.424 15.699 1.00 94.06 100 ILE A O 1
ATOM 778 N N . THR A 1 101 ? -13.904 -0.836 13.506 1.00 94.75 101 THR A N 1
ATOM 779 C CA . THR A 1 101 ? -15.370 -0.804 13.531 1.00 94.75 101 THR A CA 1
ATOM 780 C C . THR A 1 101 ? -15.943 -1.911 14.411 1.00 94.75 101 THR A C 1
ATOM 782 O O . THR A 1 101 ? -16.887 -1.651 15.154 1.00 94.75 101 THR A O 1
ATOM 785 N N . GLN A 1 102 ? -15.378 -3.120 14.366 1.00 95.06 102 GLN A N 1
ATOM 786 C CA . GLN A 1 102 ? -15.824 -4.214 15.225 1.00 95.06 102 GLN A CA 1
ATOM 787 C C . GLN A 1 102 ? -15.548 -3.912 16.700 1.00 95.06 102 GLN A C 1
ATOM 789 O O . GLN A 1 102 ? -16.474 -3.966 17.500 1.00 95.06 102 GLN A O 1
ATOM 794 N N . ARG A 1 103 ? -14.330 -3.471 17.045 1.00 94.19 103 ARG A N 1
ATOM 795 C CA . ARG A 1 103 ? -14.006 -3.052 18.418 1.00 94.19 103 ARG A CA 1
ATOM 796 C C . ARG A 1 103 ? -14.902 -1.922 18.917 1.00 94.19 103 ARG A C 1
ATOM 798 O O . ARG A 1 103 ? -15.270 -1.918 20.082 1.00 94.19 103 ARG A O 1
ATOM 805 N N . GLY A 1 104 ? -15.269 -0.977 18.051 1.00 94.12 104 GLY A N 1
ATOM 806 C CA . GLY A 1 104 ? -16.224 0.077 18.390 1.00 94.12 104 GLY A CA 1
ATOM 807 C C . GLY A 1 104 ? -17.582 -0.487 18.815 1.00 94.12 104 GLY A C 1
ATOM 808 O O . GLY A 1 104 ? -18.088 -0.112 19.867 1.00 94.12 104 GLY A O 1
ATOM 809 N N . LYS A 1 105 ? -18.122 -1.440 18.044 1.00 94.12 105 LYS A N 1
ATOM 810 C CA . LYS A 1 105 ? -19.384 -2.126 18.365 1.00 94.12 105 LYS A CA 1
ATOM 811 C C . LYS A 1 105 ? -19.286 -2.961 19.639 1.00 94.12 105 LYS A C 1
ATOM 813 O O . LYS A 1 105 ? -20.199 -2.928 20.455 1.00 94.12 105 LYS A O 1
ATOM 818 N N . ASP A 1 106 ? -18.185 -3.688 19.814 1.00 94.00 106 ASP A N 1
ATOM 819 C CA . ASP A 1 106 ? -17.968 -4.526 20.996 1.00 94.00 106 ASP A CA 1
ATOM 820 C C . ASP A 1 106 ? -17.865 -3.662 22.266 1.00 94.00 106 ASP A C 1
ATOM 822 O O . ASP A 1 106 ? -18.468 -3.982 23.289 1.00 94.00 106 ASP A O 1
ATOM 826 N N . ASN A 1 107 ? -17.171 -2.523 22.184 1.00 94.31 107 ASN A N 1
ATOM 827 C CA . ASN A 1 107 ? -17.069 -1.559 23.279 1.00 94.31 107 ASN A CA 1
ATOM 828 C C . ASN A 1 107 ? -18.421 -0.919 23.614 1.00 94.31 107 ASN A C 1
ATOM 830 O O . ASN A 1 107 ? -18.751 -0.773 24.787 1.00 94.31 107 ASN A O 1
ATOM 834 N N . GLU A 1 108 ? -19.199 -0.538 22.599 1.00 92.31 108 GLU A N 1
ATOM 835 C CA . GLU A 1 108 ? -20.544 0.013 22.780 1.00 92.31 108 GLU A CA 1
ATOM 836 C C . GLU A 1 108 ? -21.464 -1.006 23.469 1.00 92.31 108 GLU A C 1
ATOM 838 O O . GLU A 1 108 ? -22.133 -0.681 24.451 1.00 92.31 108 GLU A O 1
ATOM 843 N N . LEU A 1 109 ? -21.429 -2.266 23.027 1.00 92.75 109 LEU A N 1
ATOM 844 C CA . LEU A 1 109 ? -22.182 -3.348 23.653 1.00 92.75 109 LEU A CA 1
ATOM 845 C C . LEU A 1 109 ? -21.757 -3.576 25.111 1.00 92.75 109 LEU A C 1
ATOM 847 O O . LEU A 1 109 ? -22.622 -3.719 25.978 1.00 92.75 109 LEU A O 1
ATOM 851 N N . SER A 1 110 ? -20.448 -3.579 25.393 1.00 93.56 110 SER A N 1
ATOM 852 C CA . SER A 1 110 ? -19.926 -3.697 26.761 1.00 93.56 110 SER A CA 1
ATOM 853 C C . SER A 1 110 ? -20.414 -2.547 27.633 1.00 93.56 110 SER A C 1
ATOM 855 O O . SER A 1 110 ? -20.944 -2.787 28.711 1.00 93.56 110 SER A O 1
ATOM 857 N N . TYR A 1 111 ? -20.320 -1.309 27.141 1.00 92.69 111 TYR A N 1
ATOM 858 C CA . TYR A 1 111 ? -20.763 -0.123 27.867 1.00 92.69 111 TYR A CA 1
ATOM 859 C C . TYR A 1 111 ? -22.245 -0.203 28.255 1.00 92.69 111 TYR A C 1
ATOM 861 O O . TYR A 1 111 ? -22.597 0.048 29.411 1.00 92.69 111 TYR A O 1
ATOM 869 N N . TYR A 1 112 ? -23.117 -0.596 27.322 1.00 90.69 112 TYR A N 1
ATOM 870 C CA . TYR A 1 112 ? -24.542 -0.758 27.613 1.00 90.69 112 TYR A CA 1
ATOM 871 C C . TYR A 1 112 ? -24.817 -1.909 28.585 1.00 90.69 112 TYR A C 1
ATOM 873 O O . TYR A 1 112 ? -25.639 -1.756 29.489 1.00 90.69 112 TYR A O 1
ATOM 881 N N . SER A 1 113 ? -24.116 -3.037 28.439 1.00 90.25 113 SER A N 1
ATOM 882 C CA . SER A 1 113 ? -24.198 -4.161 29.378 1.00 90.25 113 SER A CA 1
ATOM 883 C C . SER A 1 113 ? -23.808 -3.733 30.794 1.00 90.25 113 SER A C 1
ATOM 885 O O . SER A 1 113 ? -24.543 -4.001 31.744 1.00 90.25 113 SER A O 1
ATOM 887 N N . ASP A 1 114 ? -22.678 -3.046 30.943 1.00 89.31 114 ASP A N 1
ATOM 888 C CA . ASP A 1 114 ? -22.152 -2.646 32.248 1.00 89.31 114 ASP A CA 1
ATOM 889 C C . ASP A 1 114 ? -23.039 -1.580 32.896 1.00 89.31 114 ASP A C 1
ATOM 891 O O . ASP A 1 114 ? -23.389 -1.699 34.068 1.00 89.31 114 ASP A O 1
ATOM 895 N N . THR A 1 115 ? -23.525 -0.614 32.111 1.00 90.00 115 THR A N 1
ATOM 896 C CA . THR A 1 115 ? -24.484 0.396 32.584 1.00 90.00 115 THR A CA 1
ATOM 897 C C . THR A 1 115 ? -25.798 -0.243 33.042 1.00 90.00 115 THR A C 1
ATOM 899 O O . THR A 1 115 ? -26.351 0.143 34.070 1.00 90.00 115 THR A O 1
ATOM 902 N N . SER A 1 116 ? -26.304 -1.246 32.315 1.00 87.56 116 SER A N 1
ATOM 903 C CA . SER A 1 116 ? -27.522 -1.961 32.709 1.00 87.56 116 SER A CA 1
ATOM 904 C C . SER A 1 116 ? -27.324 -2.774 33.992 1.00 87.56 116 SER A C 1
ATOM 906 O O . SER A 1 116 ? -28.209 -2.776 34.847 1.00 87.56 116 SER A O 1
ATOM 908 N N . LYS A 1 117 ? -26.169 -3.430 34.159 1.00 88.56 117 LYS A N 1
ATOM 909 C CA . LYS A 1 117 ? -25.824 -4.139 35.401 1.00 88.56 117 LYS A CA 1
ATOM 910 C C . LYS A 1 117 ? -25.727 -3.182 36.587 1.00 88.56 117 LYS A C 1
ATOM 912 O O . LYS A 1 117 ? -26.296 -3.478 37.633 1.00 88.56 117 LYS A O 1
ATOM 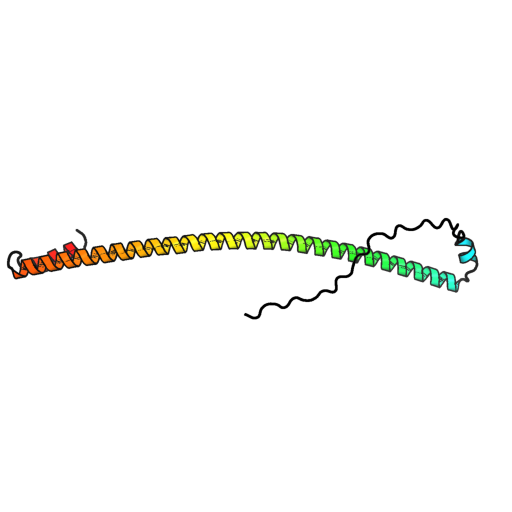917 N N . GLU A 1 118 ? -25.070 -2.037 36.412 1.00 87.75 118 GLU A N 1
ATOM 918 C CA . GLU A 1 118 ? -24.954 -0.993 37.437 1.00 87.75 118 GLU A CA 1
ATOM 919 C C . GLU A 1 118 ? -26.340 -0.466 37.845 1.00 87.75 118 GLU A C 1
ATOM 921 O O . GLU A 1 118 ? -26.648 -0.396 39.034 1.00 87.75 118 GLU A O 1
ATOM 926 N N . ALA A 1 119 ? -27.213 -0.168 36.874 1.00 88.88 119 ALA A N 1
ATOM 927 C CA . ALA A 1 119 ? -28.572 0.308 37.136 1.00 88.88 119 ALA A CA 1
ATOM 928 C C . ALA A 1 119 ? -29.415 -0.727 37.902 1.00 88.88 119 ALA A C 1
ATOM 930 O O . ALA A 1 119 ? -30.066 -0.383 38.889 1.00 88.88 119 ALA A O 1
ATOM 931 N N . ASN A 1 120 ? -29.354 -2.000 37.498 1.00 89.50 120 ASN A N 1
ATOM 932 C CA . ASN A 1 120 ? -30.050 -3.087 38.191 1.00 89.50 120 ASN A CA 1
ATOM 933 C C . ASN A 1 120 ? -29.512 -3.291 39.616 1.00 89.50 120 ASN A C 1
ATOM 935 O O . ASN A 1 120 ? -30.291 -3.467 40.551 1.00 89.50 120 ASN A O 1
ATOM 939 N N . SER A 1 121 ? -28.187 -3.248 39.788 1.00 90.81 121 SER A N 1
ATOM 940 C CA . SER A 1 121 ? -27.528 -3.335 41.095 1.00 90.81 121 SER A CA 1
ATOM 941 C C . SER A 1 121 ? -27.979 -2.193 42.009 1.00 90.81 121 SER A C 1
ATOM 943 O O . SER A 1 121 ? -28.358 -2.424 43.156 1.00 90.81 121 SER A O 1
ATOM 945 N N . HIS A 1 122 ? -28.035 -0.968 41.484 1.00 91.75 122 HIS A N 1
ATOM 946 C CA . HIS A 1 122 ? -28.516 0.197 42.216 1.00 91.75 122 HIS A CA 1
ATOM 947 C C . HIS A 1 122 ? -29.977 0.052 42.661 1.00 91.75 122 HIS A C 1
ATOM 949 O O . HIS A 1 122 ? -30.287 0.304 43.824 1.00 91.75 122 HIS A O 1
ATOM 955 N N . GLU A 1 123 ? -30.869 -0.400 41.774 1.00 92.25 123 GLU A N 1
ATOM 956 C CA . GLU A 1 123 ? -32.280 -0.621 42.112 1.00 92.25 123 GLU A CA 1
ATOM 957 C C . GLU A 1 123 ? -32.444 -1.677 43.219 1.00 92.25 123 GLU A C 1
ATOM 959 O O . GLU A 1 123 ? -33.239 -1.499 44.143 1.00 92.25 123 GLU A O 1
ATOM 964 N N . GLN A 1 124 ? -31.672 -2.766 43.163 1.00 91.75 124 GLN A N 1
ATOM 965 C CA . GLN A 1 124 ? -31.679 -3.800 44.201 1.00 91.75 124 GLN A CA 1
ATOM 966 C C . GLN A 1 124 ? -31.162 -3.270 45.542 1.00 91.75 124 GLN A C 1
ATOM 968 O O . GLN A 1 124 ? -31.774 -3.540 46.574 1.00 91.75 124 GLN A O 1
ATOM 973 N N . ILE A 1 125 ? -30.088 -2.473 45.534 1.00 93.62 125 ILE A N 1
ATOM 974 C CA . ILE A 1 125 ? -29.557 -1.831 46.744 1.00 93.62 125 ILE A CA 1
ATOM 975 C C . ILE A 1 125 ? -30.607 -0.906 47.369 1.00 93.62 125 ILE A C 1
ATOM 977 O O . ILE A 1 125 ? -30.794 -0.947 48.582 1.00 93.62 125 ILE A O 1
ATOM 981 N N . MET A 1 126 ? -31.330 -0.120 46.566 1.00 93.81 126 MET A N 1
ATOM 982 C CA . MET A 1 126 ? -32.394 0.750 47.079 1.00 93.81 126 MET A CA 1
ATOM 983 C C . MET A 1 126 ? -33.526 -0.049 47.733 1.00 93.81 126 MET A C 1
ATOM 985 O O . MET A 1 126 ? -33.928 0.272 48.847 1.00 93.81 126 MET A O 1
ATOM 989 N N . LYS A 1 127 ? -33.959 -1.161 47.123 1.00 93.62 127 LYS A N 1
ATOM 990 C CA . LYS A 1 127 ? -34.957 -2.057 47.736 1.00 93.62 127 LYS A CA 1
ATOM 991 C C . LYS A 1 127 ? -34.483 -2.647 49.066 1.00 93.62 127 LYS A C 1
ATOM 993 O O . LYS A 1 127 ? -35.282 -2.769 49.989 1.00 93.62 127 LYS A O 1
ATOM 998 N N . ILE A 1 128 ? -33.204 -3.013 49.174 1.00 92.69 128 ILE A N 1
ATOM 999 C CA . ILE A 1 128 ? -32.623 -3.509 50.432 1.00 92.69 128 ILE A CA 1
ATOM 1000 C C . ILE A 1 128 ? -32.660 -2.411 51.503 1.00 92.69 128 ILE A C 1
ATOM 1002 O O . ILE A 1 128 ? -33.030 -2.688 52.642 1.00 92.69 128 ILE A O 1
ATOM 1006 N N . LEU A 1 129 ? -32.315 -1.168 51.152 1.00 93.25 129 LEU A N 1
ATOM 1007 C CA . LEU A 1 129 ? -32.367 -0.038 52.084 1.00 93.25 129 LEU A CA 1
ATOM 1008 C C . LEU A 1 129 ? -33.796 0.218 52.588 1.00 93.25 129 LEU A C 1
ATOM 1010 O O . LEU A 1 129 ? -33.981 0.335 53.798 1.00 93.25 129 LEU A O 1
ATOM 1014 N N . ASP A 1 130 ? -34.798 0.189 51.705 1.00 95.12 130 ASP A N 1
ATOM 1015 C CA . ASP A 1 130 ? -36.217 0.324 52.079 1.00 95.12 130 ASP A CA 1
ATOM 1016 C C . ASP A 1 130 ? -36.674 -0.804 53.032 1.00 95.12 130 ASP A C 1
ATOM 1018 O O . ASP A 1 130 ? -37.437 -0.591 53.983 1.00 95.12 130 ASP A O 1
ATOM 1022 N N . GLN A 1 131 ? -36.202 -2.035 52.808 1.00 92.94 131 GLN A N 1
ATOM 1023 C CA . GLN A 1 131 ? -36.501 -3.187 53.669 1.00 92.94 131 GLN A CA 1
ATOM 1024 C C . GLN A 1 131 ? -35.844 -3.087 55.051 1.00 92.94 131 GLN A C 1
ATOM 1026 O O . GLN A 1 131 ? -36.425 -3.532 56.043 1.00 92.94 131 GLN A O 1
ATOM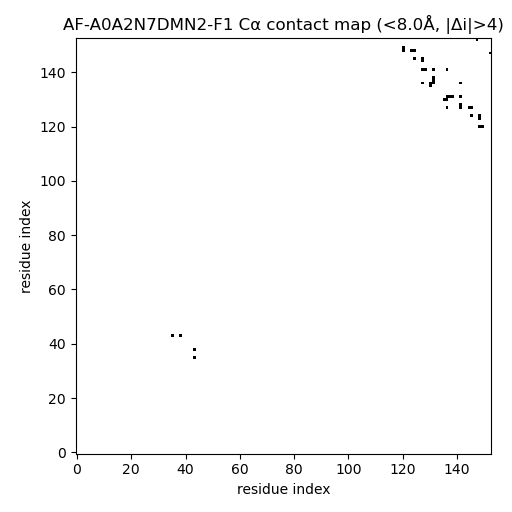 1031 N N . VAL A 1 132 ? -34.653 -2.490 55.136 1.00 93.94 132 VAL A N 1
ATOM 1032 C CA . VAL A 1 132 ? -33.992 -2.211 56.417 1.00 93.94 132 VAL A CA 1
ATOM 1033 C C . VAL A 1 132 ? -34.698 -1.074 57.155 1.00 93.94 132 VAL A C 1
ATOM 1035 O O . VAL A 1 132 ? -34.947 -1.196 58.353 1.00 93.94 132 VAL A O 1
ATOM 1038 N N . GLU A 1 133 ? -35.088 -0.003 56.458 1.00 92.94 133 GLU A N 1
ATOM 1039 C CA . GLU A 1 133 ? -35.823 1.122 57.054 1.00 92.94 133 GLU A CA 1
ATOM 1040 C C . GLU A 1 133 ? -37.192 0.689 57.603 1.00 92.94 133 GLU A C 1
ATOM 1042 O O . GLU A 1 133 ? -37.579 1.078 58.705 1.00 92.94 133 GLU A O 1
ATOM 1047 N N . SER A 1 134 ? -37.900 -0.184 56.882 1.00 94.81 134 SER A N 1
ATOM 1048 C CA . SER A 1 134 ? -39.173 -0.766 57.331 1.00 94.81 134 SER A CA 1
ATOM 1049 C C . SER A 1 134 ? -39.029 -1.864 58.398 1.00 94.81 134 SER A C 1
ATOM 1051 O O . SER A 1 134 ? -40.039 -2.368 58.894 1.00 94.81 134 SER A O 1
ATOM 1053 N N . GLY A 1 135 ? -37.798 -2.238 58.771 1.00 89.81 135 GLY A N 1
ATOM 1054 C CA . GLY A 1 135 ? -37.504 -3.244 59.795 1.00 89.81 135 GLY A CA 1
ATOM 1055 C C . GLY A 1 135 ? -37.736 -4.697 59.363 1.00 89.81 135 GLY A C 1
ATOM 1056 O O . GLY A 1 135 ? -37.722 -5.587 60.212 1.00 89.81 135 GLY A O 1
ATOM 1057 N N . GLN A 1 136 ? -37.953 -4.958 58.067 1.00 92.50 136 GLN A N 1
ATOM 1058 C CA . GLN A 1 136 ? -38.077 -6.318 57.524 1.00 92.50 136 GLN A CA 1
ATOM 1059 C C . GLN A 1 136 ? -36.734 -7.057 57.493 1.00 92.50 136 GLN A C 1
ATOM 1061 O O . GLN A 1 136 ? -36.706 -8.281 57.615 1.00 92.50 136 GLN A O 1
ATOM 1066 N N . VAL A 1 137 ? -35.631 -6.319 57.341 1.00 90.88 137 VAL A N 1
ATOM 1067 C CA . VAL A 1 137 ? -34.261 -6.845 57.342 1.00 90.88 137 VAL A CA 1
ATOM 1068 C C . VAL A 1 137 ? -33.473 -6.190 58.483 1.00 90.88 137 VAL A C 1
ATOM 1070 O O . VAL A 1 137 ? -33.523 -4.967 58.629 1.00 90.88 137 VAL A O 1
ATOM 1073 N N . PRO A 1 138 ? -32.733 -6.960 59.303 1.00 91.69 138 PRO A N 1
ATOM 1074 C CA . PRO A 1 138 ? -31.899 -6.395 60.357 1.00 91.69 138 PRO A CA 1
ATOM 1075 C C . PRO A 1 138 ? -30.727 -5.605 59.761 1.00 91.69 138 PRO A C 1
ATOM 1077 O O . PRO A 1 138 ? -30.057 -6.052 58.828 1.00 91.69 138 PRO A O 1
ATOM 1080 N N . SER A 1 139 ? -30.435 -4.440 60.340 1.00 88.62 139 SER A N 1
ATOM 1081 C CA . SER A 1 139 ? -29.376 -3.535 59.866 1.00 88.62 139 SER A CA 1
ATOM 1082 C C . SER A 1 139 ? -27.977 -4.164 59.879 1.00 88.62 139 SER A C 1
ATOM 1084 O O . SER A 1 139 ? -27.121 -3.781 59.084 1.00 88.62 139 SER A O 1
ATOM 1086 N N . GLU A 1 140 ? -27.755 -5.166 60.729 1.00 91.44 140 GLU A N 1
ATOM 1087 C CA . GLU A 1 140 ? -26.513 -5.943 60.826 1.00 91.44 140 GLU A CA 1
ATOM 1088 C C . GLU A 1 140 ? -26.193 -6.720 59.537 1.00 91.44 140 GLU A C 1
ATOM 1090 O O . GLU A 1 140 ? -25.022 -6.931 59.231 1.00 91.44 140 GLU A O 1
ATOM 1095 N N . GLN A 1 141 ? -27.213 -7.100 58.756 1.00 91.38 141 GLN A N 1
ATOM 1096 C CA . GLN A 1 141 ? -27.067 -7.867 57.509 1.00 91.38 141 GLN A CA 1
ATOM 1097 C C . GLN A 1 141 ? -26.921 -6.983 56.258 1.00 91.38 141 GLN A C 1
ATOM 1099 O O . GLN A 1 141 ? -26.667 -7.488 55.163 1.00 91.38 141 GLN A O 1
ATOM 1104 N N . LEU A 1 142 ? -27.055 -5.659 56.396 1.00 91.00 142 LEU A N 1
ATOM 1105 C CA . LEU A 1 142 ? -27.050 -4.719 55.270 1.00 91.00 142 LEU A CA 1
ATOM 1106 C C . LEU A 1 142 ? -25.760 -4.794 54.439 1.00 91.00 142 LEU A C 1
ATOM 1108 O O . LEU A 1 142 ? -25.804 -4.750 53.210 1.00 91.00 142 LEU A O 1
ATOM 1112 N N . SER A 1 143 ? -24.604 -4.902 55.096 1.00 90.25 143 SER A N 1
ATOM 1113 C CA . SER A 1 143 ? -23.306 -4.909 54.413 1.00 90.25 143 SER A CA 1
ATOM 1114 C C . SER A 1 143 ? -23.111 -6.157 53.547 1.00 90.25 143 SER A C 1
ATOM 1116 O O . SER A 1 143 ? -22.658 -6.034 52.410 1.00 90.25 143 SER A O 1
ATOM 1118 N N . GLU A 1 144 ? -23.499 -7.338 54.039 1.00 91.44 144 GLU A N 1
ATOM 1119 C CA . GLU A 1 144 ? -23.441 -8.605 53.296 1.00 91.44 144 GLU A CA 1
ATOM 1120 C C . GLU A 1 144 ? -24.414 -8.620 52.109 1.00 91.44 144 GLU A C 1
ATOM 1122 O O . GLU A 1 144 ? -24.056 -9.063 51.013 1.00 91.44 144 GLU A O 1
ATOM 1127 N N . LEU A 1 145 ? -25.621 -8.074 52.288 1.00 90.88 145 LEU A N 1
ATOM 1128 C CA . LEU A 1 145 ? -26.622 -7.953 51.224 1.00 90.88 145 LEU A CA 1
ATOM 1129 C C . LEU A 1 145 ? -26.175 -6.995 50.107 1.00 90.88 145 LEU A C 1
ATOM 1131 O O . LEU A 1 145 ? -26.318 -7.300 48.927 1.00 90.88 145 LEU A O 1
ATOM 1135 N N . ILE A 1 146 ? -25.559 -5.858 50.444 1.00 90.00 146 ILE A N 1
ATOM 1136 C CA . ILE A 1 146 ? -25.001 -4.949 49.429 1.00 90.00 146 ILE A CA 1
ATOM 1137 C C . ILE A 1 146 ? -23.795 -5.588 48.720 1.00 90.00 146 ILE A C 1
ATOM 1139 O O . ILE A 1 146 ? -23.638 -5.440 47.504 1.00 90.00 146 ILE A O 1
ATOM 1143 N N . LEU A 1 147 ? -22.935 -6.298 49.458 1.00 90.88 147 LEU A N 1
ATOM 1144 C CA . LEU A 1 147 ? -21.765 -6.974 48.894 1.00 90.88 147 LEU A CA 1
ATOM 1145 C C . LEU A 1 147 ? -22.156 -8.075 47.905 1.00 90.88 147 LEU A C 1
ATOM 1147 O O . LEU A 1 147 ? -21.550 -8.149 46.836 1.00 90.88 147 LEU A O 1
ATOM 1151 N N . SER A 1 148 ? -23.167 -8.887 48.215 1.00 89.62 148 SER A N 1
ATOM 1152 C CA . SER A 1 148 ? -23.676 -9.939 47.319 1.00 89.62 148 SER A CA 1
ATOM 1153 C C . SER A 1 148 ? -24.238 -9.361 46.014 1.00 89.62 148 SER A C 1
ATOM 1155 O O . SER A 1 148 ? -23.815 -9.775 44.934 1.00 89.62 148 SER A O 1
ATOM 1157 N N . VAL A 1 149 ? -25.049 -8.299 46.091 1.00 89.31 149 VAL A N 1
ATOM 1158 C CA . VAL A 1 149 ? -25.578 -7.594 44.907 1.00 89.31 149 VAL A CA 1
ATOM 1159 C C . VAL A 1 149 ? -24.467 -6.993 44.033 1.00 89.31 149 VAL A C 1
ATOM 1161 O O . VAL A 1 149 ? -24.546 -7.049 42.805 1.00 89.31 149 VAL A O 1
ATOM 1164 N N . LYS A 1 150 ? -23.407 -6.429 44.630 1.00 84.62 150 LYS A N 1
ATOM 1165 C CA . LYS A 1 150 ? -22.267 -5.884 43.868 1.00 84.62 150 LYS A CA 1
ATOM 1166 C C . LYS A 1 150 ? -21.345 -6.948 43.277 1.00 84.62 150 LYS A C 1
ATOM 1168 O O . LYS A 1 150 ? -20.707 -6.690 42.260 1.00 84.62 150 LYS A O 1
ATOM 1173 N N . SER A 1 151 ? -21.234 -8.109 43.915 1.00 81.56 151 SER A N 1
ATOM 1174 C CA . SER A 1 151 ? -20.367 -9.203 43.458 1.00 81.56 151 SER A CA 1
ATOM 1175 C C . SER A 1 151 ? -21.053 -10.150 42.467 1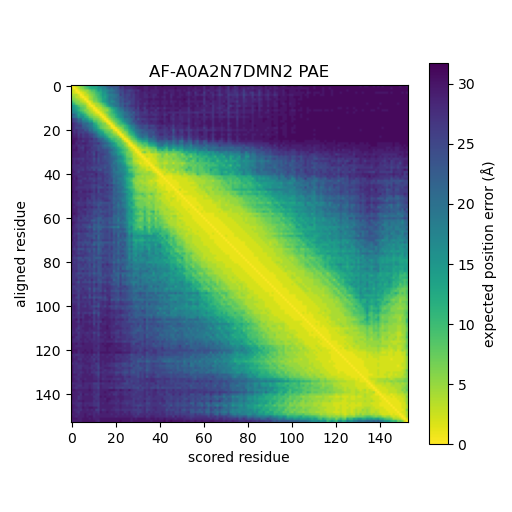.00 81.56 151 SER A C 1
ATOM 1177 O O . SER A 1 151 ? -20.379 -10.995 41.879 1.00 81.56 151 SER A O 1
ATOM 1179 N N . GLY A 1 152 ? -22.355 -9.970 42.217 1.00 67.19 152 GLY A N 1
ATOM 1180 C CA . GLY A 1 152 ? -23.116 -10.739 41.231 1.00 67.19 152 GLY A CA 1
ATOM 1181 C C . GLY A 1 152 ? -23.346 -12.201 41.625 1.00 67.19 152 GLY A C 1
ATOM 1182 O O . GLY A 1 152 ? -23.471 -13.036 40.729 1.00 67.19 152 GLY A O 1
ATOM 1183 N N . SER A 1 153 ? -23.346 -12.504 42.931 1.00 48.41 153 SER A N 1
ATOM 1184 C CA . SER A 1 153 ? -23.753 -13.812 43.482 1.00 48.41 153 SER A CA 1
ATOM 1185 C C . SER A 1 153 ? -25.257 -13.904 43.690 1.00 48.41 153 SER A C 1
ATOM 1187 O O . SER A 1 153 ? -25.862 -12.872 44.051 1.00 48.41 153 SER A O 1
#